Protein AF-A0A535P1R0-F1 (afdb_monomer_lite)

Radius of gyration: 20.46 Å; chains: 1; bounding box: 57×51×45 Å

Sequence (172 aa):
MRASRGSRWAARSRCGWASTIPSVSSGSSWWRPPAGSAARRRAGTGSAGRWSSTRTPGCGRDTAEVYAQAPNELEEGLLIRRQSTADPRGYGNACAAMAALFEAPLDPELGQIKAPALIVASDLDQHCPPKAAEIIQSGIPGSRIEILKGAGHAIPVERPRELAAAINKFFS

Foldseek 3Di:
DDDDDDDDDDDPDDPPPDPDDDDDDDDDDPDDDDPDDPPPDDPDPDDDDPPPQPDDPPQLVVLCQLCVLPNVCSVVSSVVSSVCCRDVVNVVVVVVVVVVCVVPPCLQVLLVDPDEAEAEEECAEPPCHVVNSVSSQVSHPNYHYDYHYSHYNCCCNNPVPVVVVSVVVSVD

Secondary structure (DSSP, 8-state):
--PPPP---------TT------------S-PPPS-----------------SS--TTTTHHHHHHTTT-GGGHHHHHHHHHHHT-SHHHHHHHHHHHHHTTTS-SGGGGGG--S--EEEEETT-SSS-HHHHHHHHHHSTT-EEEEETT--S-HHHH-HHHHHHHHHHHH-

pLDDT: mean 73.74, std 29.85, range [24.33, 98.44]

Structure (mmCIF, N/CA/C/O backbone):
data_AF-A0A535P1R0-F1
#
_entry.id   AF-A0A535P1R0-F1
#
loop_
_atom_site.group_PDB
_atom_site.id
_atom_site.type_symbol
_atom_site.label_atom_id
_atom_site.label_alt_id
_atom_site.label_comp_id
_atom_site.label_asym_id
_atom_site.label_entity_id
_atom_site.label_seq_id
_atom_site.pdbx_PDB_ins_code
_atom_site.Cartn_x
_atom_site.Cartn_y
_atom_site.Cartn_z
_atom_site.occupancy
_atom_site.B_iso_or_equiv
_atom_site.auth_seq_id
_atom_site.auth_comp_id
_atom_site.auth_asym_id
_atom_site.auth_atom_id
_atom_site.pdbx_PDB_model_num
ATOM 1 N N . MET A 1 1 ? -37.719 -4.673 9.322 1.00 32.78 1 MET A N 1
ATOM 2 C CA . MET A 1 1 ? -36.537 -5.463 8.908 1.00 32.78 1 MET A CA 1
ATOM 3 C C . MET A 1 1 ? -36.515 -5.545 7.388 1.00 32.78 1 MET A C 1
ATOM 5 O O . MET A 1 1 ? -37.381 -6.191 6.816 1.00 32.78 1 MET A O 1
ATOM 9 N N . ARG A 1 2 ? -35.616 -4.814 6.717 1.00 24.39 2 ARG A N 1
ATOM 10 C CA . ARG A 1 2 ? -35.544 -4.748 5.248 1.00 24.39 2 ARG A CA 1
ATOM 11 C C . ARG A 1 2 ? -34.083 -4.936 4.842 1.00 24.39 2 ARG A C 1
ATOM 13 O O . ARG A 1 2 ? -33.265 -4.067 5.113 1.00 24.39 2 ARG A O 1
ATOM 20 N N . ALA A 1 3 ? -33.762 -6.089 4.260 1.00 28.20 3 ALA A N 1
ATOM 21 C CA . ALA A 1 3 ? -32.435 -6.382 3.730 1.00 28.20 3 ALA A CA 1
ATOM 22 C C . ALA A 1 3 ? -32.188 -5.530 2.472 1.00 28.20 3 ALA A C 1
ATOM 24 O O . ALA A 1 3 ? -32.967 -5.587 1.515 1.00 28.20 3 ALA A O 1
ATOM 25 N N . SER A 1 4 ? -31.138 -4.709 2.486 1.00 29.17 4 SER A N 1
ATOM 26 C CA . SER A 1 4 ? -30.686 -3.942 1.326 1.00 29.17 4 SER A CA 1
ATOM 27 C C . SER A 1 4 ? -29.869 -4.839 0.393 1.00 29.17 4 SER A C 1
ATOM 29 O O . SER A 1 4 ? -29.05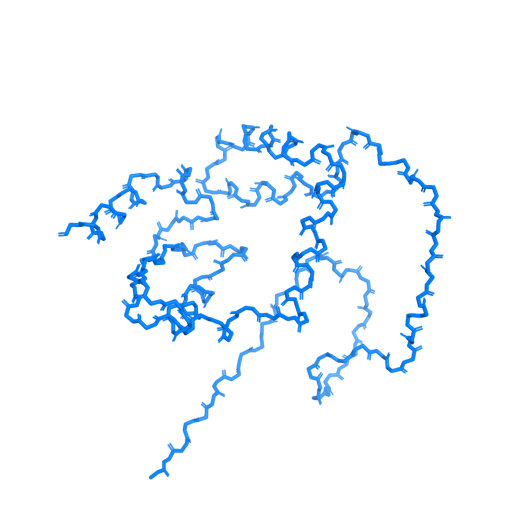0 -5.657 0.803 1.00 29.17 4 SER A O 1
ATOM 31 N N . ARG A 1 5 ? -30.166 -4.717 -0.900 1.00 30.61 5 ARG A N 1
ATOM 32 C CA . ARG A 1 5 ? -29.577 -5.487 -1.995 1.00 30.61 5 ARG A CA 1
ATOM 33 C C . ARG A 1 5 ? -28.148 -5.000 -2.240 1.00 30.61 5 ARG A C 1
ATOM 35 O O . ARG A 1 5 ? -27.952 -3.820 -2.508 1.00 30.61 5 ARG A O 1
ATOM 42 N N . GLY A 1 6 ? -27.176 -5.908 -2.173 1.00 27.25 6 GLY A N 1
ATOM 43 C CA . GLY A 1 6 ? -25.787 -5.643 -2.545 1.00 27.25 6 GLY A CA 1
ATOM 44 C C . GLY A 1 6 ? -25.653 -5.363 -4.043 1.00 27.25 6 GLY A C 1
ATOM 45 O O . GLY A 1 6 ? -26.062 -6.173 -4.881 1.00 27.25 6 GLY A O 1
ATOM 46 N N . SER A 1 7 ? -25.091 -4.203 -4.371 1.00 32.31 7 SER A N 1
ATOM 47 C CA . SER A 1 7 ? -24.790 -3.772 -5.733 1.00 32.31 7 SER A CA 1
ATOM 48 C C . SER A 1 7 ? -23.638 -4.603 -6.304 1.00 32.31 7 SER A C 1
ATOM 50 O O . SER A 1 7 ? -22.487 -4.452 -5.908 1.00 32.31 7 SER A O 1
ATOM 52 N N . ARG A 1 8 ? -23.957 -5.499 -7.242 1.00 26.12 8 ARG A N 1
ATOM 53 C CA . ARG A 1 8 ? -22.986 -6.181 -8.108 1.00 26.12 8 ARG A CA 1
ATOM 54 C C . ARG A 1 8 ? -22.476 -5.192 -9.154 1.00 26.12 8 ARG A C 1
ATOM 56 O O . ARG A 1 8 ? -23.289 -4.646 -9.897 1.00 26.12 8 ARG A O 1
ATOM 63 N N . TRP A 1 9 ? -21.160 -5.031 -9.272 1.00 33.12 9 TRP A N 1
ATOM 64 C CA . TRP A 1 9 ? -20.550 -4.426 -10.456 1.00 33.12 9 TRP A CA 1
ATOM 65 C C . TRP A 1 9 ? -19.567 -5.404 -11.097 1.00 33.12 9 TRP A C 1
ATOM 67 O O . TRP A 1 9 ? -18.713 -5.979 -10.426 1.00 33.12 9 TRP A O 1
ATOM 77 N N . ALA A 1 10 ? -19.747 -5.629 -12.398 1.00 28.81 10 ALA A N 1
ATOM 78 C CA . ALA A 1 10 ? -18.888 -6.454 -13.230 1.00 28.81 10 ALA A CA 1
ATOM 79 C C . ALA A 1 10 ? -17.799 -5.559 -13.831 1.00 28.81 10 ALA A C 1
ATOM 81 O O . ALA A 1 10 ? -18.064 -4.794 -14.757 1.00 28.81 10 ALA A O 1
ATOM 82 N N . ALA A 1 11 ? -16.577 -5.654 -13.313 1.00 30.98 11 ALA A N 1
ATOM 83 C CA . ALA A 1 11 ? -15.426 -5.011 -13.926 1.00 30.98 11 ALA A CA 1
ATOM 84 C C . ALA A 1 11 ? -15.090 -5.719 -15.249 1.00 30.98 11 ALA A C 1
ATOM 86 O O . ALA A 1 11 ? -14.547 -6.823 -15.271 1.00 30.98 11 ALA A O 1
ATOM 87 N N . ARG A 1 12 ? -15.411 -5.081 -16.379 1.00 30.86 12 ARG A N 1
ATOM 88 C CA . ARG A 1 12 ? -14.723 -5.345 -17.647 1.00 30.86 12 ARG A CA 1
ATOM 89 C C . ARG A 1 12 ? -13.412 -4.562 -17.635 1.00 30.86 12 ARG A C 1
ATOM 91 O O . ARG A 1 12 ? -13.350 -3.478 -18.198 1.00 30.86 12 ARG A O 1
ATOM 98 N N . SER A 1 13 ? -12.373 -5.142 -17.046 1.00 35.28 13 SER A N 1
ATOM 99 C CA . SER A 1 13 ? -10.995 -4.669 -17.202 1.00 35.28 13 SER A CA 1
ATOM 100 C C . SER A 1 13 ? -10.126 -5.880 -17.505 1.00 35.28 13 SER A C 1
ATOM 102 O O . SER A 1 13 ? -9.918 -6.750 -16.664 1.00 35.28 13 SER A O 1
ATOM 104 N N . ARG A 1 14 ? -9.699 -5.995 -18.764 1.00 27.75 14 ARG A N 1
ATOM 105 C CA . ARG A 1 14 ? -8.782 -7.043 -19.213 1.00 27.75 14 ARG A CA 1
ATOM 106 C C . ARG A 1 14 ? -7.394 -6.722 -18.662 1.00 27.75 14 ARG A C 1
ATOM 108 O O . ARG A 1 14 ? -6.670 -5.947 -19.273 1.00 27.75 14 ARG A O 1
ATOM 115 N N . CYS A 1 15 ? -7.018 -7.322 -17.536 1.00 28.53 15 CYS A N 1
ATOM 116 C CA . CYS A 1 15 ? -5.606 -7.451 -17.185 1.00 28.53 15 CYS A CA 1
ATOM 117 C C . CYS A 1 15 ? -4.935 -8.304 -18.274 1.00 28.53 15 CYS A C 1
ATOM 119 O O . CYS A 1 15 ? -5.402 -9.399 -18.588 1.00 28.53 15 CYS A O 1
ATOM 121 N N . GLY A 1 16 ? -3.861 -7.798 -18.880 1.00 27.34 16 GLY A N 1
ATOM 122 C CA . GLY A 1 16 ? -3.189 -8.402 -20.040 1.00 27.34 16 GLY A CA 1
ATOM 123 C C . GLY A 1 16 ? -2.459 -9.727 -19.780 1.00 27.34 16 GLY A C 1
ATOM 124 O O . GLY A 1 16 ? -1.822 -10.246 -20.692 1.00 27.34 16 GLY A O 1
ATOM 125 N N . TRP A 1 17 ? -2.554 -10.298 -18.575 1.00 31.06 17 TRP A N 1
ATOM 126 C CA . TRP A 1 17 ? -1.911 -11.569 -18.219 1.00 31.06 17 TRP A CA 1
ATOM 127 C C . TRP A 1 17 ? -2.518 -12.807 -18.907 1.00 31.06 17 TRP A C 1
ATOM 129 O O . TRP A 1 17 ? -1.867 -13.844 -18.975 1.00 31.06 17 TRP A O 1
ATOM 139 N N . ALA A 1 18 ? -3.735 -12.706 -19.458 1.00 30.27 18 ALA A N 1
ATOM 140 C CA . ALA A 1 18 ? -4.466 -13.827 -20.052 1.00 30.27 18 ALA A CA 1
ATOM 141 C C . ALA A 1 18 ? -4.913 -13.507 -21.489 1.00 30.27 18 ALA A C 1
ATOM 143 O O . ALA A 1 18 ? -6.085 -13.248 -21.755 1.00 30.27 18 ALA A O 1
ATOM 144 N N . SER A 1 19 ? -3.969 -13.509 -22.431 1.00 26.56 19 SER A N 1
ATOM 145 C CA . SER A 1 19 ? -4.234 -13.194 -23.843 1.00 26.56 19 SER A CA 1
ATOM 146 C C . SER A 1 19 ? -4.190 -14.435 -24.741 1.00 26.56 19 SER A C 1
ATOM 148 O O . SER A 1 19 ? -3.460 -14.444 -25.726 1.00 26.56 19 SER A O 1
ATOM 150 N N . THR A 1 20 ? -4.947 -15.496 -24.426 1.00 30.34 20 THR A N 1
ATOM 151 C CA . THR A 1 20 ? -5.350 -16.509 -25.434 1.00 30.34 20 THR A CA 1
ATOM 152 C C . THR A 1 20 ? -6.563 -17.339 -24.979 1.00 30.34 20 THR A C 1
ATOM 154 O O . THR A 1 20 ? -6.418 -18.489 -24.586 1.00 30.34 20 THR A O 1
ATOM 157 N N . ILE A 1 21 ? -7.783 -16.786 -25.018 1.00 30.75 21 ILE A N 1
ATOM 158 C CA . ILE A 1 21 ? -9.023 -17.591 -24.938 1.00 30.75 21 ILE A CA 1
ATOM 159 C C . ILE A 1 21 ? -10.082 -16.983 -25.880 1.00 30.75 21 ILE A C 1
ATOM 161 O O . ILE A 1 21 ? -10.345 -15.781 -25.774 1.00 30.75 21 ILE A O 1
ATOM 165 N N . PRO A 1 22 ? -10.697 -17.757 -26.800 1.00 27.61 22 PRO A N 1
ATOM 166 C CA . PRO A 1 22 ? -11.771 -17.263 -27.653 1.00 27.61 22 PRO A CA 1
ATOM 167 C C . PRO A 1 22 ? -13.088 -17.116 -26.874 1.00 27.61 22 PRO A C 1
ATOM 169 O O . PRO A 1 22 ? -13.403 -17.881 -25.967 1.00 27.61 22 PRO A O 1
ATOM 172 N N . SER A 1 23 ? -13.849 -16.088 -27.245 1.00 28.72 23 SER A N 1
ATOM 173 C CA . SER A 1 23 ? -15.113 -15.664 -26.634 1.00 28.72 23 SER A CA 1
ATOM 174 C C . SER A 1 23 ? -16.203 -16.746 -26.664 1.00 28.72 23 SER A C 1
ATOM 176 O O . SER A 1 23 ? -16.591 -17.181 -27.744 1.00 28.72 23 SER A O 1
ATOM 178 N N . VAL A 1 24 ? -16.793 -17.066 -25.504 1.00 29.23 24 VAL A N 1
ATOM 179 C CA . VAL A 1 24 ? -18.105 -17.734 -25.380 1.00 29.23 24 VAL A CA 1
ATOM 180 C C . VAL A 1 24 ? -18.991 -16.953 -24.402 1.00 29.23 24 VAL A C 1
ATOM 182 O O . VAL A 1 24 ? -18.541 -16.458 -23.369 1.00 29.23 24 VAL A O 1
ATOM 185 N N . SER A 1 25 ? -20.255 -16.797 -24.791 1.00 27.59 25 SER A N 1
ATOM 186 C CA . SER A 1 25 ? -21.292 -15.956 -24.195 1.00 27.59 25 SER A CA 1
ATOM 187 C C . SER A 1 25 ? -21.929 -16.512 -22.913 1.00 27.59 25 SER A C 1
ATOM 189 O O . SER A 1 25 ? -22.224 -17.697 -22.813 1.00 27.59 25 SER A O 1
ATOM 191 N N . SER A 1 26 ? -22.195 -15.579 -21.991 1.00 36.25 26 SER A N 1
ATOM 192 C CA . SER A 1 26 ? -23.239 -15.524 -20.949 1.00 36.25 26 SER A CA 1
ATOM 193 C C . SER A 1 26 ? -23.779 -16.834 -20.353 1.00 36.25 26 SER A C 1
ATOM 195 O O . SER A 1 26 ? -24.692 -17.453 -20.892 1.00 36.25 26 SER A O 1
ATOM 197 N N . GLY A 1 27 ? -23.337 -17.136 -19.132 1.00 25.47 27 GLY A N 1
ATOM 198 C CA . GLY A 1 27 ? -23.991 -18.068 -18.217 1.00 25.47 27 GLY A CA 1
ATOM 199 C C . GLY A 1 27 ? -23.437 -17.880 -16.806 1.00 25.47 27 GLY A C 1
ATOM 200 O O . GLY A 1 27 ? -22.231 -17.904 -16.593 1.00 25.47 27 GLY A O 1
ATOM 201 N N . SER A 1 28 ? -24.315 -17.605 -15.851 1.00 33.47 28 SER A N 1
ATOM 202 C CA . SER A 1 28 ? -24.029 -17.314 -14.447 1.00 33.47 28 SER A CA 1
ATOM 203 C C . SER A 1 28 ? -23.290 -18.448 -13.723 1.00 33.47 28 SER A C 1
ATOM 205 O O . SER A 1 28 ? -23.906 -19.378 -13.217 1.00 33.47 28 SER A O 1
ATOM 207 N N . SER A 1 29 ? -21.971 -18.315 -13.601 1.00 25.62 29 SER A N 1
ATOM 208 C CA . SER A 1 29 ? -21.142 -18.933 -12.564 1.00 25.62 29 SER A CA 1
ATOM 209 C C . SER A 1 29 ? -19.848 -18.131 -12.488 1.00 25.62 29 SER A C 1
ATOM 211 O O . SER A 1 29 ? -19.097 -18.090 -13.462 1.00 25.62 29 SER A O 1
ATOM 213 N N . TRP A 1 30 ? -19.617 -17.437 -11.374 1.00 24.33 30 TRP A N 1
ATOM 214 C CA . TRP A 1 30 ? -18.364 -16.722 -11.145 1.00 24.33 30 TRP A CA 1
ATOM 215 C C . TRP A 1 30 ? -17.240 -17.757 -11.217 1.00 24.33 30 TRP A C 1
ATOM 217 O O . TRP A 1 30 ? -17.273 -18.750 -10.498 1.00 24.33 30 TRP A O 1
ATOM 227 N N . TRP A 1 31 ? -16.399 -17.569 -12.232 1.00 28.95 31 TRP A N 1
ATOM 228 C CA . TRP A 1 31 ? -15.434 -18.496 -12.821 1.00 28.95 31 TRP A CA 1
ATOM 229 C C . TRP A 1 31 ? -15.071 -19.721 -11.957 1.00 28.95 31 TRP A C 1
ATOM 231 O O . TRP A 1 31 ? -14.413 -19.608 -10.927 1.00 28.95 31 TRP A O 1
ATOM 241 N N . ARG A 1 32 ? -15.493 -20.909 -12.411 1.00 25.67 32 ARG A N 1
ATOM 242 C CA . ARG A 1 32 ? -14.988 -22.210 -11.952 1.00 25.67 32 ARG A CA 1
ATOM 243 C C . ARG A 1 32 ? -13.924 -22.684 -12.951 1.00 25.67 32 ARG A C 1
ATOM 245 O O . ARG A 1 32 ? -14.218 -22.658 -14.148 1.00 25.67 32 ARG A O 1
ATOM 252 N N . PRO A 1 33 ? -12.742 -23.164 -12.523 1.00 27.27 33 PRO A N 1
ATOM 253 C CA . PRO A 1 33 ? -11.882 -23.923 -13.424 1.00 27.27 33 PRO A CA 1
ATOM 254 C C . PRO A 1 33 ? -12.625 -25.204 -13.857 1.00 27.27 33 PRO A C 1
ATOM 256 O O . PRO A 1 33 ? -13.474 -25.696 -13.101 1.00 27.27 33 PRO A O 1
ATOM 259 N N . PRO A 1 34 ? -12.366 -25.750 -15.060 1.00 29.00 34 PRO A N 1
ATOM 260 C CA . PRO A 1 34 ? -13.026 -26.970 -15.508 1.00 29.00 34 PRO A CA 1
ATOM 261 C C . PRO A 1 34 ? -12.798 -28.097 -14.493 1.00 29.00 34 PRO A C 1
ATOM 263 O O . PRO A 1 34 ? -11.671 -28.382 -14.084 1.00 29.00 34 PRO A O 1
ATOM 266 N N . ALA A 1 35 ? -13.893 -28.733 -14.071 1.00 34.16 35 ALA A N 1
ATOM 267 C CA . ALA A 1 35 ? -13.851 -29.943 -13.267 1.00 34.16 35 ALA A CA 1
ATOM 268 C C . ALA A 1 35 ? -13.164 -31.038 -14.094 1.00 34.16 35 ALA A C 1
ATOM 270 O O . ALA A 1 35 ? -13.749 -31.559 -15.039 1.00 34.16 35 ALA A O 1
ATOM 271 N N . GLY A 1 36 ? -11.901 -31.334 -13.782 1.00 33.34 36 GLY A N 1
ATOM 272 C CA . GLY A 1 36 ? -11.151 -32.332 -14.545 1.00 33.34 36 GLY A CA 1
ATOM 273 C C . GLY A 1 36 ? -9.632 -32.205 -14.570 1.00 33.34 36 GLY A C 1
ATOM 274 O O . GLY A 1 36 ? -9.008 -32.832 -15.415 1.00 33.34 36 GLY A O 1
ATOM 275 N N . SER A 1 37 ? -8.997 -31.461 -13.668 1.00 33.34 37 SER A N 1
ATOM 276 C CA . SER A 1 37 ? -7.555 -31.605 -13.452 1.00 33.34 37 SER A CA 1
ATOM 277 C C . SER A 1 37 ? -7.268 -31.613 -11.964 1.00 33.34 37 SER A C 1
ATOM 279 O O . SER A 1 37 ? -6.888 -30.607 -11.370 1.00 33.34 37 SER A O 1
ATOM 281 N N . ALA A 1 38 ? -7.455 -32.785 -11.355 1.00 32.66 38 ALA A N 1
ATOM 282 C CA . ALA A 1 38 ? -6.722 -33.130 -10.153 1.00 32.66 38 ALA A CA 1
ATOM 283 C C . ALA A 1 38 ? -5.236 -32.920 -10.472 1.00 32.66 38 ALA A C 1
ATOM 285 O O . ALA A 1 38 ? -4.620 -33.739 -11.159 1.00 32.66 38 ALA A O 1
ATOM 286 N N . ALA A 1 39 ? -4.679 -31.789 -10.032 1.00 35.84 39 ALA A N 1
ATOM 287 C CA . ALA A 1 39 ? -3.250 -31.543 -10.036 1.00 35.84 39 ALA A CA 1
ATOM 288 C C . ALA A 1 39 ? -2.640 -32.554 -9.066 1.00 35.84 39 ALA A C 1
ATOM 290 O O . ALA A 1 39 ? -2.495 -32.330 -7.865 1.00 35.84 39 ALA A O 1
ATOM 291 N N . ARG A 1 40 ? -2.388 -33.750 -9.598 1.00 30.98 40 ARG A N 1
ATOM 292 C CA . ARG A 1 40 ? -1.659 -34.824 -8.950 1.00 30.98 40 ARG A CA 1
ATOM 293 C C . ARG A 1 40 ? -0.364 -34.195 -8.448 1.00 30.98 40 ARG A C 1
ATOM 295 O O . ARG A 1 40 ? 0.434 -33.724 -9.256 1.00 30.98 40 ARG A O 1
ATOM 302 N N . ARG A 1 41 ? -0.179 -34.162 -7.123 1.00 40.31 41 ARG A N 1
ATOM 303 C CA . ARG A 1 41 ? 1.089 -33.787 -6.491 1.00 40.31 41 ARG A CA 1
ATOM 304 C C . ARG A 1 41 ? 2.197 -34.602 -7.159 1.00 40.31 41 ARG A C 1
ATOM 306 O O . ARG A 1 41 ? 2.328 -35.794 -6.898 1.00 40.31 41 ARG A O 1
ATOM 313 N N . ARG A 1 42 ? 2.985 -33.976 -8.030 1.00 30.75 42 ARG A N 1
ATOM 314 C CA . ARG A 1 42 ? 4.338 -34.439 -8.320 1.00 30.75 42 ARG A CA 1
ATOM 315 C C . ARG A 1 42 ? 5.235 -33.679 -7.362 1.00 30.75 42 ARG A C 1
ATOM 317 O O . ARG A 1 42 ? 5.584 -32.532 -7.608 1.00 30.75 42 ARG A O 1
ATOM 324 N N . ALA A 1 43 ? 5.595 -34.345 -6.269 1.00 36.03 43 ALA A N 1
ATOM 325 C CA . ALA A 1 43 ? 6.884 -34.109 -5.645 1.00 36.03 43 ALA A CA 1
ATOM 326 C C . ALA A 1 43 ? 7.939 -34.445 -6.711 1.00 36.03 43 ALA A C 1
ATOM 328 O O . ALA A 1 43 ? 8.279 -35.604 -6.934 1.00 36.03 43 ALA A O 1
ATOM 329 N N . GLY A 1 44 ? 8.316 -33.438 -7.494 1.00 29.05 44 GLY A N 1
ATOM 330 C CA . GLY A 1 44 ? 9.337 -33.529 -8.519 1.00 29.05 44 GLY A CA 1
ATOM 331 C C . GLY A 1 44 ? 10.596 -32.875 -7.992 1.00 29.05 44 GLY A C 1
ATOM 332 O O . GLY A 1 44 ? 10.732 -31.659 -8.050 1.00 29.05 44 GLY A O 1
ATOM 333 N N . THR A 1 45 ? 11.521 -33.688 -7.496 1.00 37.62 45 THR A N 1
ATOM 334 C CA . THR A 1 45 ? 12.948 -33.367 -7.492 1.00 37.62 45 THR A CA 1
ATOM 335 C C . THR A 1 45 ? 13.360 -33.125 -8.948 1.00 37.62 45 THR A C 1
ATOM 337 O O . THR A 1 45 ? 13.602 -34.070 -9.695 1.00 37.62 45 THR A O 1
ATOM 340 N N . GLY A 1 46 ? 13.323 -31.870 -9.392 1.00 29.22 46 GLY A N 1
ATOM 341 C CA . GLY A 1 46 ? 13.560 -31.483 -10.779 1.00 29.22 46 GLY A CA 1
ATOM 342 C C . GLY A 1 46 ? 14.403 -30.222 -10.821 1.00 29.22 46 GLY A C 1
ATOM 343 O O . GLY A 1 46 ? 13.965 -29.175 -10.360 1.00 29.22 46 GLY A O 1
ATOM 344 N N . SER A 1 47 ? 15.627 -30.389 -11.320 1.00 31.48 47 SER A N 1
ATOM 345 C CA . SER A 1 47 ? 16.671 -29.401 -11.607 1.00 31.48 47 SER A CA 1
ATOM 346 C C . SER A 1 47 ? 16.234 -27.938 -11.615 1.00 31.48 47 SER A C 1
ATOM 348 O O . SER A 1 47 ? 15.317 -27.570 -12.350 1.00 31.48 47 SER A O 1
ATOM 350 N N . ALA A 1 48 ? 16.997 -27.111 -10.895 1.00 37.16 48 ALA A N 1
ATOM 351 C CA . ALA A 1 48 ? 17.080 -25.669 -11.071 1.00 37.16 48 ALA A CA 1
ATOM 352 C C . ALA A 1 48 ? 17.004 -25.301 -12.562 1.00 37.16 48 ALA A C 1
ATOM 354 O O . ALA A 1 48 ? 17.993 -25.384 -13.294 1.00 37.16 48 ALA A O 1
ATOM 355 N N . GLY A 1 49 ? 15.806 -24.929 -13.022 1.00 31.50 49 GLY A N 1
ATOM 356 C CA . GLY A 1 49 ? 15.641 -24.291 -14.315 1.00 31.50 49 GLY A CA 1
ATOM 357 C C . GLY A 1 49 ? 16.545 -23.071 -14.303 1.00 31.50 49 GLY A C 1
ATOM 358 O O . GLY A 1 49 ? 16.561 -22.322 -13.331 1.00 31.50 49 GLY A O 1
ATOM 359 N N . ARG A 1 50 ? 17.380 -22.916 -15.320 1.00 35.19 50 ARG A N 1
ATOM 360 C CA . ARG A 1 50 ? 18.300 -21.789 -15.435 1.00 35.19 50 ARG A CA 1
ATOM 361 C C . ARG A 1 50 ? 17.470 -20.512 -15.605 1.00 35.19 50 ARG A C 1
ATOM 363 O O . ARG A 1 50 ? 17.106 -20.164 -16.722 1.00 35.19 50 ARG A O 1
ATOM 370 N N . TRP A 1 51 ? 17.165 -19.829 -14.504 1.00 37.31 51 TRP A N 1
ATOM 371 C CA . TRP A 1 51 ? 16.710 -18.441 -14.528 1.00 37.31 51 TRP A CA 1
ATOM 372 C C . TRP A 1 51 ? 17.903 -17.627 -15.033 1.00 37.31 51 TRP A C 1
ATOM 374 O O . TRP A 1 51 ? 18.882 -17.435 -14.313 1.00 37.31 51 TRP A O 1
ATOM 384 N N . SER A 1 52 ? 17.901 -17.257 -16.314 1.00 33.88 52 SER A N 1
ATOM 385 C CA . SER A 1 52 ? 18.938 -16.391 -16.870 1.00 33.88 52 SER A CA 1
ATOM 386 C C . SER A 1 52 ? 18.917 -15.065 -16.113 1.00 33.88 52 SER A C 1
ATOM 388 O O . SER A 1 52 ? 17.895 -14.383 -16.089 1.00 33.88 52 SER A O 1
ATOM 390 N N . SER A 1 53 ? 20.051 -14.692 -15.524 1.00 38.66 53 SER A N 1
ATOM 391 C CA . SER A 1 53 ? 20.281 -13.499 -14.692 1.00 38.66 53 SER A CA 1
ATOM 392 C C . SER A 1 53 ? 20.087 -12.154 -15.406 1.00 38.66 53 SER A C 1
ATOM 394 O O . SER A 1 53 ? 20.400 -11.097 -14.866 1.00 38.66 53 SER A O 1
ATOM 396 N N . THR A 1 54 ? 19.575 -12.158 -16.630 1.00 42.97 54 THR A N 1
ATOM 397 C CA . THR A 1 54 ? 19.397 -10.971 -17.453 1.00 42.97 54 THR A CA 1
ATOM 398 C C . THR A 1 54 ? 17.927 -10.842 -17.822 1.00 42.97 54 THR A C 1
ATOM 400 O O . THR A 1 54 ? 17.463 -11.396 -18.811 1.00 42.97 54 THR A O 1
ATOM 403 N N . ARG A 1 55 ? 17.222 -10.029 -17.021 1.00 45.66 55 ARG A N 1
ATOM 404 C CA . ARG A 1 55 ? 15.869 -9.500 -17.269 1.00 45.66 55 ARG A CA 1
ATOM 405 C C . ARG A 1 55 ? 14.745 -10.504 -16.999 1.00 45.66 55 ARG A C 1
ATOM 407 O O . ARG A 1 55 ? 14.297 -11.203 -17.899 1.00 45.66 55 ARG A O 1
ATOM 414 N N . THR A 1 56 ? 14.220 -10.492 -15.774 1.00 49.03 56 THR A N 1
ATOM 415 C CA . THR A 1 56 ? 12.911 -11.084 -15.455 1.00 49.03 56 THR A CA 1
ATOM 416 C C . THR A 1 56 ? 11.857 -10.445 -16.373 1.00 49.03 56 THR A C 1
ATOM 418 O O . THR A 1 56 ? 11.613 -9.237 -16.252 1.00 49.03 56 THR A O 1
ATOM 421 N N . PRO A 1 57 ? 11.270 -11.182 -17.334 1.00 46.53 57 PRO A N 1
ATOM 422 C CA . PRO A 1 57 ? 10.284 -10.618 -18.250 1.00 46.53 57 PRO A CA 1
ATOM 423 C C . PRO A 1 57 ? 9.081 -10.097 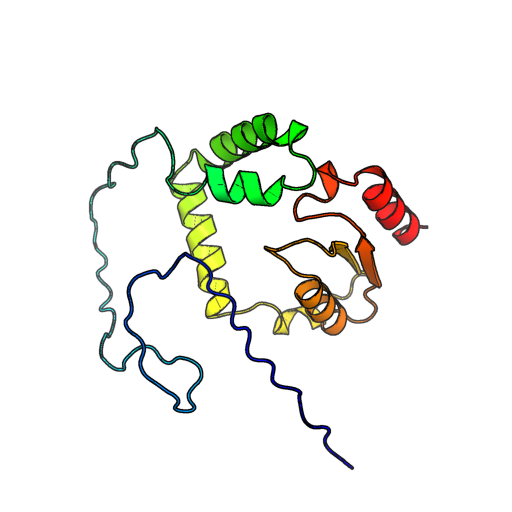-17.452 1.00 46.53 57 PRO A C 1
ATOM 425 O O . PRO A 1 57 ? 8.559 -10.807 -16.600 1.00 46.53 57 PRO A O 1
ATOM 428 N N . GLY A 1 58 ? 8.669 -8.848 -17.691 1.00 60.19 58 GLY A N 1
ATOM 429 C CA . GLY A 1 58 ? 7.541 -8.199 -16.999 1.00 60.19 58 GLY A CA 1
ATOM 430 C C . GLY A 1 58 ? 7.945 -7.097 -16.014 1.00 60.19 58 GLY A C 1
ATOM 431 O O . GLY A 1 58 ? 7.309 -6.050 -16.026 1.00 60.19 58 GLY A O 1
ATOM 432 N N . CYS A 1 59 ? 9.070 -7.271 -15.309 1.00 65.94 59 CYS A N 1
ATOM 433 C CA . CYS A 1 59 ? 9.554 -6.410 -14.213 1.00 65.94 59 CYS A CA 1
ATOM 434 C C . CYS A 1 59 ? 9.927 -4.957 -14.622 1.00 65.94 59 CYS A C 1
ATOM 436 O O . CYS A 1 59 ? 10.160 -4.082 -13.792 1.00 65.94 59 CYS A O 1
ATOM 438 N N . GLY A 1 60 ? 10.041 -4.683 -15.924 1.00 79.38 60 GLY A N 1
ATOM 439 C CA . GLY A 1 60 ? 10.263 -3.321 -16.421 1.00 79.38 60 GLY A CA 1
ATOM 440 C C . GLY A 1 60 ? 8.971 -2.539 -16.663 1.00 79.38 60 GLY A C 1
ATOM 441 O O . GLY A 1 60 ? 8.961 -1.322 -16.517 1.00 79.38 60 GLY A O 1
ATOM 442 N N . ARG A 1 61 ? 7.894 -3.229 -17.061 1.00 84.50 61 ARG A N 1
ATOM 443 C CA . ARG A 1 61 ? 6.622 -2.587 -17.417 1.00 84.50 61 ARG A CA 1
ATOM 444 C C . ARG A 1 61 ? 5.800 -2.279 -16.172 1.00 84.50 61 ARG A C 1
ATOM 446 O O . ARG A 1 61 ? 5.333 -1.157 -16.050 1.00 84.50 61 ARG A O 1
ATOM 453 N N . ASP A 1 62 ? 5.676 -3.248 -15.266 1.00 87.38 62 ASP A N 1
ATOM 454 C CA . ASP A 1 62 ? 5.039 -3.059 -13.953 1.00 87.38 62 ASP A CA 1
ATOM 455 C C . ASP A 1 62 ? 5.677 -1.875 -13.210 1.00 87.38 62 ASP A C 1
ATOM 457 O O . ASP A 1 62 ? 4.983 -0.985 -12.737 1.00 87.38 62 ASP A O 1
ATOM 461 N N . THR A 1 63 ? 7.008 -1.788 -13.207 1.00 90.38 63 THR A N 1
ATOM 462 C CA . THR A 1 63 ? 7.726 -0.676 -12.579 1.00 90.38 63 THR A CA 1
ATOM 463 C C . THR A 1 63 ? 7.410 0.656 -13.265 1.00 90.38 63 THR A C 1
ATOM 465 O O . THR A 1 63 ? 7.152 1.640 -12.585 1.00 90.38 63 THR A O 1
ATOM 468 N N . ALA A 1 64 ? 7.349 0.709 -14.599 1.00 91.50 64 ALA A N 1
ATOM 469 C CA . ALA A 1 64 ? 6.947 1.932 -15.301 1.00 91.50 64 ALA A CA 1
ATOM 470 C C . ALA A 1 64 ? 5.520 2.388 -14.943 1.00 91.50 64 ALA A C 1
ATOM 472 O O . ALA A 1 64 ? 5.272 3.585 -14.831 1.00 91.50 64 ALA A O 1
ATOM 473 N N . GLU A 1 65 ? 4.597 1.448 -14.726 1.00 91.31 65 GLU A N 1
ATOM 474 C CA . GLU A 1 65 ? 3.228 1.744 -14.289 1.00 91.31 65 GLU A CA 1
ATOM 475 C C . GLU A 1 65 ? 3.183 2.250 -12.837 1.00 91.31 65 GLU A C 1
ATOM 477 O O . GLU A 1 65 ? 2.428 3.173 -12.534 1.00 91.31 65 GLU A O 1
ATOM 482 N N . VAL A 1 66 ? 4.021 1.701 -11.948 1.00 92.81 66 VAL A N 1
ATOM 483 C CA . VAL A 1 66 ? 4.145 2.147 -10.548 1.00 92.81 66 VAL A CA 1
ATOM 484 C C . VAL A 1 66 ? 4.615 3.599 -10.441 1.00 92.81 66 VAL A C 1
ATOM 486 O O . VAL A 1 66 ? 4.106 4.329 -9.595 1.00 92.81 66 VAL A O 1
ATOM 489 N N . TYR A 1 67 ? 5.542 4.019 -11.305 1.00 93.88 67 TYR A N 1
ATOM 490 C CA . TYR A 1 67 ? 6.128 5.367 -11.314 1.00 93.88 67 TYR A CA 1
ATOM 491 C C . TYR A 1 67 ? 5.464 6.314 -12.327 1.00 93.88 67 TYR A C 1
ATOM 493 O O . TYR A 1 67 ? 6.043 7.334 -12.702 1.00 93.88 67 TYR A O 1
ATOM 501 N N . ALA A 1 68 ? 4.247 6.012 -12.790 1.00 92.31 68 ALA A N 1
ATOM 502 C CA . ALA A 1 68 ? 3.581 6.801 -13.826 1.00 92.31 68 ALA A CA 1
ATOM 503 C C . ALA A 1 68 ? 3.382 8.285 -13.451 1.00 92.31 68 ALA A C 1
ATOM 505 O O . ALA A 1 68 ? 3.350 9.123 -14.351 1.00 92.31 68 ALA A O 1
ATOM 506 N N . GLN A 1 69 ? 3.271 8.626 -12.156 1.00 93.81 69 GLN A N 1
ATOM 507 C CA . GLN A 1 69 ? 3.163 10.023 -11.700 1.00 93.81 69 GLN A CA 1
ATOM 508 C C . GLN A 1 69 ? 4.501 10.630 -11.231 1.00 93.81 69 GLN A C 1
ATOM 510 O O . GLN A 1 69 ? 4.532 11.800 -10.856 1.00 93.81 69 GLN A O 1
ATOM 515 N N . ALA A 1 70 ? 5.606 9.877 -11.287 1.00 93.19 70 ALA A N 1
ATOM 516 C CA . ALA A 1 70 ? 6.968 10.342 -10.997 1.00 93.19 70 ALA A CA 1
ATOM 517 C C . ALA A 1 70 ? 7.983 9.735 -11.993 1.00 93.19 70 ALA A C 1
ATOM 519 O O . ALA A 1 70 ? 8.875 8.977 -11.605 1.00 93.19 70 ALA A O 1
ATOM 520 N N . PRO A 1 71 ? 7.867 10.032 -13.303 1.00 92.94 71 PRO A N 1
ATOM 521 C CA . PRO A 1 71 ? 8.684 9.389 -14.336 1.00 92.94 71 PRO A CA 1
ATOM 522 C C . PRO A 1 71 ? 10.185 9.694 -14.219 1.00 92.94 71 PRO A C 1
ATOM 524 O O . PRO A 1 71 ? 11.004 8.920 -14.708 1.00 92.94 71 PRO A O 1
ATOM 527 N N . ASN A 1 72 ? 10.558 10.797 -13.566 1.00 96.19 72 ASN A N 1
ATOM 528 C CA . ASN A 1 72 ? 11.946 11.142 -13.255 1.00 96.19 72 ASN A CA 1
ATOM 529 C C . ASN A 1 72 ? 12.601 10.165 -12.259 1.00 96.19 72 ASN A C 1
ATOM 531 O O . ASN A 1 72 ? 13.819 10.046 -12.253 1.00 96.19 72 ASN A O 1
ATOM 535 N N . GLU A 1 73 ? 11.804 9.446 -11.468 1.00 94.75 73 GLU A N 1
ATOM 536 C CA . GLU A 1 73 ? 12.258 8.489 -10.447 1.00 94.75 73 GLU A CA 1
ATOM 537 C C . GLU A 1 73 ? 12.289 7.044 -10.980 1.00 94.75 73 GLU A C 1
ATOM 539 O O . GLU A 1 73 ? 12.720 6.112 -10.298 1.00 94.75 73 GLU A O 1
ATOM 544 N N . LEU A 1 74 ? 11.835 6.829 -12.222 1.00 93.25 74 LEU A N 1
ATOM 545 C CA . LEU A 1 74 ? 11.694 5.499 -12.814 1.00 93.25 74 LEU A CA 1
ATOM 546 C C . LEU A 1 74 ? 13.032 4.760 -12.926 1.00 93.25 74 LEU A C 1
ATOM 548 O O . LEU A 1 74 ? 13.083 3.547 -12.729 1.00 93.25 74 LEU A O 1
ATOM 552 N N . GLU A 1 75 ? 14.115 5.457 -13.270 1.00 93.12 75 GLU A N 1
ATOM 553 C CA . GLU A 1 75 ? 15.422 4.817 -13.434 1.00 93.12 75 GLU A CA 1
ATOM 554 C C . GLU A 1 75 ? 15.926 4.228 -12.112 1.00 93.12 75 GLU A C 1
ATOM 556 O O . GLU A 1 75 ? 16.302 3.053 -12.060 1.00 93.12 75 GLU A O 1
ATOM 561 N N . GLU A 1 76 ? 15.845 5.000 -11.030 1.00 93.12 76 GLU A N 1
ATOM 562 C CA . GLU A 1 76 ? 16.188 4.528 -9.692 1.00 93.12 76 GLU A CA 1
ATOM 563 C C . GLU A 1 76 ? 15.237 3.415 -9.234 1.00 93.12 76 GLU A C 1
ATOM 565 O O . GLU A 1 76 ? 15.686 2.365 -8.766 1.00 93.12 76 GLU A O 1
ATOM 570 N N . GLY A 1 77 ? 13.933 3.569 -9.480 1.00 92.50 77 GLY A N 1
ATOM 571 C CA . GLY A 1 77 ? 12.936 2.533 -9.214 1.00 92.50 77 GLY A CA 1
ATOM 572 C C . GLY A 1 77 ? 13.247 1.203 -9.907 1.00 92.50 77 GLY A C 1
ATOM 573 O O . GLY A 1 77 ? 13.159 0.136 -9.295 1.00 92.50 77 GLY A O 1
ATOM 574 N N . LEU A 1 78 ? 13.690 1.242 -11.168 1.00 92.88 78 LEU A N 1
ATOM 575 C CA . LEU A 1 78 ? 14.117 0.056 -11.915 1.00 92.88 78 LEU A CA 1
ATOM 576 C C . LEU A 1 78 ? 15.374 -0.583 -11.318 1.00 92.88 78 LEU A C 1
ATOM 578 O O . LEU A 1 78 ? 15.478 -1.814 -11.311 1.00 92.88 78 LEU A O 1
ATOM 582 N N . LEU A 1 79 ? 16.331 0.211 -10.834 1.00 93.06 79 LEU A N 1
ATOM 583 C CA . LEU A 1 79 ? 17.530 -0.303 -10.168 1.00 93.06 79 LEU A CA 1
ATOM 584 C C . LEU A 1 79 ? 17.169 -1.014 -8.863 1.00 93.06 79 LEU A C 1
ATOM 586 O O . LEU A 1 79 ? 17.548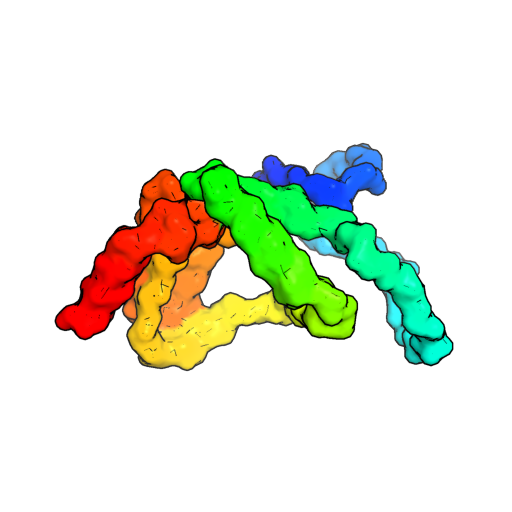 -2.176 -8.687 1.00 93.06 79 LEU A O 1
ATOM 590 N N . ILE A 1 80 ? 16.375 -0.364 -8.008 1.00 91.94 80 ILE A N 1
ATOM 591 C CA . ILE A 1 80 ? 15.887 -0.932 -6.745 1.00 91.94 80 ILE A CA 1
ATOM 592 C C . ILE A 1 80 ? 15.142 -2.235 -7.025 1.00 91.94 80 ILE A C 1
ATOM 594 O O . ILE A 1 80 ? 15.482 -3.284 -6.480 1.00 91.94 80 ILE A O 1
ATOM 598 N N . ARG A 1 81 ? 14.181 -2.217 -7.953 1.00 91.00 81 ARG A N 1
ATOM 599 C CA . ARG A 1 81 ? 13.383 -3.393 -8.301 1.00 91.00 81 ARG A CA 1
ATOM 600 C C . ARG A 1 81 ? 14.242 -4.557 -8.797 1.00 91.00 81 ARG A C 1
ATOM 602 O O . ARG A 1 81 ? 14.009 -5.698 -8.390 1.00 91.00 81 ARG A O 1
ATOM 609 N N . ARG A 1 82 ? 15.232 -4.299 -9.661 1.00 91.25 82 ARG A N 1
ATOM 610 C CA . ARG A 1 82 ? 16.170 -5.331 -10.141 1.00 91.25 82 ARG A CA 1
ATOM 611 C C . ARG A 1 82 ? 16.960 -5.942 -8.990 1.00 91.25 82 ARG A C 1
ATOM 613 O O . ARG A 1 82 ? 17.091 -7.159 -8.946 1.00 91.25 82 ARG A O 1
ATOM 620 N N . GLN A 1 83 ? 17.449 -5.124 -8.060 1.00 93.00 83 GLN A N 1
ATOM 621 C CA . GLN A 1 83 ? 18.179 -5.602 -6.885 1.00 93.00 83 GLN A CA 1
ATOM 622 C C . GLN A 1 83 ? 17.275 -6.418 -5.951 1.00 93.00 83 GLN A C 1
ATOM 624 O O . GLN A 1 83 ? 17.632 -7.531 -5.570 1.00 93.00 83 GLN A O 1
ATOM 629 N N . SER A 1 84 ? 16.069 -5.928 -5.648 1.00 90.31 84 SER A N 1
ATOM 630 C CA . SER A 1 84 ? 15.119 -6.604 -4.754 1.00 90.31 84 SER A CA 1
ATOM 631 C C . SER A 1 84 ? 14.579 -7.925 -5.311 1.00 90.31 84 SER A C 1
ATOM 633 O O . SER A 1 84 ? 14.121 -8.769 -4.548 1.00 90.31 84 SER A O 1
ATOM 635 N N . THR A 1 85 ? 14.615 -8.117 -6.633 1.00 91.38 85 THR A N 1
ATOM 636 C CA . THR A 1 85 ? 14.149 -9.343 -7.309 1.00 91.38 85 THR A CA 1
ATOM 637 C C . THR A 1 85 ? 15.281 -10.241 -7.804 1.00 91.38 85 THR A C 1
ATOM 639 O O . THR A 1 85 ? 15.019 -11.224 -8.497 1.00 91.38 85 THR A O 1
ATOM 642 N N . ALA A 1 86 ? 16.533 -9.928 -7.454 1.00 90.75 86 ALA A N 1
ATOM 643 C CA . ALA A 1 86 ? 17.701 -10.623 -7.983 1.00 90.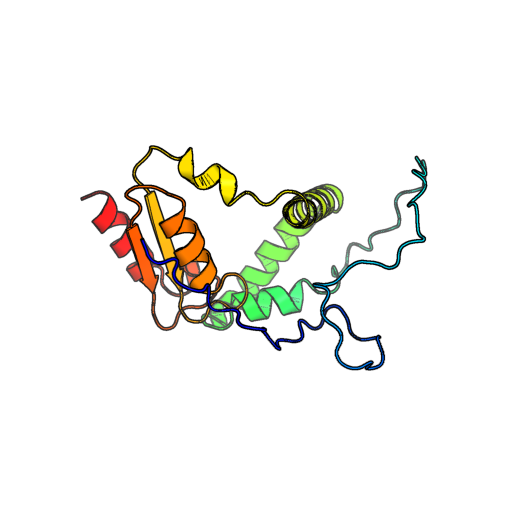75 86 ALA A CA 1
ATOM 644 C C . ALA A 1 86 ? 17.817 -12.084 -7.512 1.00 90.75 86 ALA A C 1
ATOM 646 O O . ALA A 1 86 ? 18.315 -12.909 -8.275 1.00 90.75 86 ALA A O 1
ATOM 647 N N . ASP A 1 87 ? 17.363 -12.419 -6.293 1.00 92.81 87 ASP A N 1
ATOM 648 C CA . ASP A 1 87 ? 17.295 -13.810 -5.816 1.00 92.81 87 ASP A CA 1
ATOM 649 C C . ASP A 1 87 ? 16.004 -14.485 -6.323 1.00 92.81 87 ASP A C 1
ATOM 651 O O . ASP A 1 87 ? 14.911 -14.156 -5.840 1.00 92.81 87 ASP A O 1
ATOM 655 N N . PRO A 1 88 ? 16.092 -15.476 -7.234 1.00 90.56 88 PRO A N 1
ATOM 656 C CA . PRO A 1 88 ? 14.917 -16.155 -7.773 1.00 90.56 88 PRO A CA 1
ATOM 657 C C . PRO A 1 88 ? 14.104 -16.903 -6.714 1.00 90.56 88 PRO A C 1
ATOM 659 O O . PRO A 1 88 ? 12.896 -17.059 -6.874 1.00 90.56 88 PRO A O 1
ATOM 662 N N . ARG A 1 89 ? 14.735 -17.369 -5.626 1.00 94.38 89 ARG A N 1
ATOM 663 C CA . ARG A 1 89 ? 14.016 -18.049 -4.536 1.00 94.38 89 ARG A CA 1
ATOM 664 C C . ARG A 1 89 ? 13.203 -17.051 -3.729 1.00 94.38 89 ARG A C 1
ATOM 666 O O . ARG A 1 89 ? 12.036 -17.305 -3.455 1.00 94.38 89 ARG A O 1
ATOM 673 N N . GLY A 1 90 ? 13.805 -15.910 -3.389 1.00 94.62 90 GLY A N 1
ATOM 674 C CA . GLY A 1 90 ? 13.118 -14.826 -2.688 1.00 94.62 90 GLY A CA 1
ATOM 675 C C . GLY A 1 90 ? 11.928 -14.311 -3.493 1.00 94.62 90 GLY A C 1
ATOM 676 O O . GLY A 1 90 ? 10.808 -14.255 -2.985 1.00 94.62 90 GLY A O 1
ATOM 677 N N . TYR A 1 91 ? 12.147 -14.034 -4.780 1.00 92.69 91 TYR A N 1
ATOM 678 C CA . TYR A 1 91 ? 11.081 -13.592 -5.674 1.00 92.69 91 TYR A CA 1
ATOM 679 C C . TYR A 1 91 ? 9.995 -14.664 -5.864 1.00 92.69 91 TYR A C 1
ATOM 681 O O . TYR A 1 91 ? 8.809 -14.364 -5.742 1.00 92.69 91 TYR A O 1
ATOM 689 N N . GLY A 1 92 ? 10.384 -15.927 -6.076 1.00 94.50 92 GLY A N 1
ATOM 690 C CA . GLY A 1 92 ? 9.450 -17.048 -6.201 1.00 94.50 92 GLY A CA 1
ATOM 691 C C . GLY A 1 92 ? 8.576 -17.248 -4.960 1.00 94.50 92 GLY A C 1
ATOM 692 O O . GLY A 1 92 ? 7.369 -17.451 -5.093 1.00 94.50 92 GLY A O 1
ATOM 693 N N . ASN A 1 93 ? 9.149 -17.116 -3.760 1.00 96.56 93 ASN A N 1
ATOM 694 C CA . ASN A 1 93 ? 8.404 -17.192 -2.501 1.00 96.56 93 ASN A CA 1
ATOM 695 C C . ASN A 1 93 ? 7.388 -16.051 -2.368 1.00 96.56 93 ASN A C 1
ATOM 697 O O . ASN A 1 93 ? 6.246 -16.296 -1.985 1.00 96.56 93 ASN A O 1
ATOM 701 N N . ALA A 1 94 ? 7.771 -14.821 -2.724 1.00 93.56 94 ALA A N 1
ATOM 702 C CA . ALA A 1 94 ? 6.858 -13.680 -2.712 1.00 93.56 94 ALA A CA 1
ATOM 703 C C . ALA A 1 94 ? 5.694 -13.873 -3.700 1.00 93.56 94 ALA A C 1
ATOM 705 O O . ALA A 1 94 ? 4.538 -13.648 -3.344 1.00 93.56 94 ALA A O 1
ATOM 706 N N . CYS A 1 95 ? 5.972 -14.355 -4.917 1.00 93.62 95 CYS A N 1
ATOM 707 C CA . CYS A 1 95 ? 4.934 -14.677 -5.899 1.00 93.62 95 CYS A CA 1
ATOM 708 C C . CYS A 1 95 ? 3.980 -15.771 -5.398 1.00 93.62 95 CYS A C 1
ATOM 710 O O . CYS A 1 95 ? 2.768 -15.632 -5.548 1.00 93.62 95 CYS A O 1
ATOM 712 N N . ALA A 1 96 ? 4.506 -16.837 -4.788 1.00 95.62 96 ALA A N 1
ATOM 713 C CA . ALA A 1 96 ? 3.690 -17.912 -4.229 1.00 95.62 96 ALA A CA 1
ATOM 714 C C . ALA A 1 96 ? 2.799 -17.418 -3.077 1.00 95.62 96 ALA A C 1
ATOM 716 O O . ALA A 1 96 ? 1.618 -17.757 -3.035 1.00 95.62 96 ALA A O 1
ATOM 717 N N . ALA A 1 97 ? 3.335 -16.575 -2.188 1.00 95.56 97 ALA A N 1
ATOM 718 C CA . ALA A 1 97 ? 2.572 -15.970 -1.099 1.00 95.56 97 ALA A CA 1
ATOM 719 C C . ALA A 1 97 ? 1.437 -15.076 -1.625 1.00 95.56 97 ALA A C 1
ATOM 721 O O . ALA A 1 97 ? 0.296 -15.223 -1.198 1.00 95.56 97 ALA A O 1
ATOM 722 N N . MET A 1 98 ? 1.721 -14.210 -2.604 1.00 93.62 98 MET A N 1
ATOM 723 C CA . MET A 1 98 ? 0.697 -13.365 -3.230 1.00 93.62 98 MET A CA 1
ATOM 724 C C . MET A 1 98 ? -0.381 -14.187 -3.946 1.00 93.62 98 MET A C 1
ATOM 726 O O . MET A 1 98 ? -1.558 -13.850 -3.865 1.00 93.62 98 MET A O 1
ATOM 730 N N . ALA A 1 99 ? -0.006 -15.278 -4.621 1.00 95.19 99 ALA A N 1
ATOM 731 C CA . ALA A 1 99 ? -0.966 -16.165 -5.276 1.00 95.19 99 ALA A CA 1
ATOM 732 C C . ALA A 1 99 ? -1.881 -16.884 -4.267 1.00 95.19 99 ALA A C 1
ATOM 734 O O . ALA A 1 99 ? -3.073 -17.039 -4.529 1.00 95.19 99 ALA A O 1
ATOM 735 N N . ALA A 1 100 ? -1.352 -17.275 -3.103 1.00 95.94 100 ALA A N 1
ATOM 736 C CA . ALA A 1 100 ? -2.123 -17.950 -2.058 1.00 95.94 100 ALA A CA 1
ATOM 737 C C . ALA A 1 100 ? -3.250 -17.075 -1.475 1.00 95.94 100 ALA A C 1
ATOM 739 O O . ALA A 1 100 ? -4.280 -17.608 -1.062 1.00 95.94 100 ALA A O 1
ATOM 740 N N . LEU A 1 101 ? -3.110 -15.743 -1.515 1.00 94.00 101 LEU A N 1
ATOM 741 C CA . LEU A 1 101 ? -4.148 -14.805 -1.062 1.00 94.00 101 LEU A CA 1
ATOM 742 C C . LEU A 1 101 ? -5.443 -14.883 -1.886 1.00 94.00 101 LEU A C 1
ATOM 744 O O . LEU A 1 101 ? -6.484 -14.424 -1.425 1.00 94.00 101 LEU A O 1
ATOM 748 N N . PHE A 1 102 ? -5.406 -15.465 -3.089 1.00 92.69 102 PHE A N 1
ATOM 749 C CA . PHE A 1 102 ? -6.622 -15.723 -3.861 1.00 92.69 102 PHE A CA 1
ATOM 750 C C . PHE A 1 102 ? -7.484 -16.825 -3.229 1.00 92.69 102 PHE A C 1
ATOM 752 O O . PHE A 1 102 ? -8.710 -16.739 -3.246 1.00 92.69 102 PHE A O 1
ATOM 759 N N . GLU A 1 103 ? -6.851 -17.863 -2.679 1.00 94.62 103 GLU A N 1
ATOM 760 C CA . GLU A 1 103 ? -7.545 -18.979 -2.026 1.00 94.62 103 GLU A CA 1
ATOM 761 C C . GLU A 1 103 ? -7.906 -18.651 -0.573 1.00 94.62 103 GLU A C 1
ATOM 763 O O . GLU A 1 103 ? -8.962 -19.063 -0.091 1.00 94.62 103 GLU A O 1
ATOM 768 N N . ALA A 1 104 ? -7.041 -17.899 0.109 1.00 95.50 104 ALA A N 1
ATOM 769 C CA . ALA A 1 104 ? -7.193 -17.507 1.505 1.00 95.50 104 ALA A CA 1
ATOM 770 C C . ALA A 1 104 ? -6.995 -15.988 1.657 1.00 95.50 104 ALA A C 1
ATOM 772 O O . ALA A 1 104 ? -5.895 -15.537 1.991 1.00 95.50 104 ALA A O 1
ATOM 773 N N . PRO A 1 105 ? -8.031 -15.179 1.376 1.00 95.12 105 PRO A N 1
ATOM 774 C CA . PRO A 1 105 ? -7.933 -13.734 1.497 1.00 95.12 105 PRO A CA 1
ATOM 775 C C . PRO A 1 105 ? -7.925 -13.300 2.972 1.00 95.12 105 PRO A C 1
ATOM 777 O O . PRO A 1 105 ? -8.534 -13.942 3.827 1.00 95.12 105 PRO A O 1
ATOM 780 N N . LEU A 1 106 ? -7.238 -12.192 3.263 1.00 95.25 106 LEU A N 1
ATOM 781 C CA . LEU A 1 106 ? -7.028 -11.690 4.630 1.00 95.25 106 LEU A CA 1
ATOM 782 C C . LEU A 1 106 ? -8.094 -10.688 5.098 1.00 95.25 106 LEU A C 1
ATOM 784 O O . LEU A 1 106 ? -8.089 -10.295 6.263 1.00 95.25 106 LEU A O 1
ATOM 788 N N . ASP A 1 107 ? -9.016 -10.255 4.232 1.00 94.69 107 ASP A N 1
ATOM 789 C CA . ASP A 1 107 ? -10.058 -9.298 4.618 1.00 94.69 107 ASP A CA 1
ATOM 790 C C . ASP A 1 107 ? -10.941 -9.753 5.802 1.00 94.69 107 ASP A C 1
ATOM 792 O O . ASP A 1 107 ? -11.285 -8.892 6.620 1.00 94.69 107 ASP A O 1
ATOM 796 N N . PRO A 1 108 ? -11.231 -11.058 6.021 1.00 96.56 108 PRO A N 1
ATOM 797 C CA . PRO A 1 108 ? -11.966 -11.493 7.208 1.00 96.56 108 PRO A CA 1
ATOM 798 C C . PRO A 1 108 ? -11.193 -11.278 8.518 1.00 96.56 108 PRO A C 1
ATOM 800 O O . PRO A 1 108 ? -11.796 -11.242 9.591 1.00 96.56 108 PRO A O 1
ATOM 803 N N . GLU A 1 109 ? -9.867 -11.134 8.459 1.00 97.06 109 GLU A N 1
ATOM 804 C CA . GLU A 1 109 ? -9.011 -10.969 9.636 1.00 97.06 109 GLU A CA 1
ATOM 805 C C . GLU A 1 109 ? -8.891 -9.511 10.096 1.00 97.06 109 GLU A C 1
ATOM 807 O O . GLU A 1 109 ? -8.483 -9.259 11.230 1.00 97.06 109 GLU A O 1
ATOM 812 N N . LEU A 1 110 ? -9.305 -8.542 9.274 1.00 97.88 110 LEU A N 1
ATOM 813 C CA . LEU A 1 110 ? -9.157 -7.110 9.562 1.00 97.88 110 LEU A CA 1
ATOM 814 C C . LEU A 1 110 ? -9.805 -6.685 10.889 1.00 97.88 110 LEU A C 1
ATOM 816 O O . LEU A 1 110 ? -9.259 -5.846 11.605 1.00 97.88 110 LEU A O 1
ATOM 820 N N . GLY A 1 111 ? -10.917 -7.322 11.272 1.00 97.75 111 GLY A N 1
ATOM 821 C CA . GLY A 1 111 ? -11.614 -7.045 12.532 1.00 97.75 111 GLY A CA 1
ATOM 822 C C . GLY A 1 111 ? -10.806 -7.398 13.787 1.00 97.75 111 GLY A C 1
ATOM 823 O O . GLY A 1 111 ? -11.159 -6.971 14.894 1.00 97.75 111 GLY A O 1
ATOM 824 N N . GLN A 1 112 ? -9.723 -8.165 13.640 1.00 98.00 112 GLN A N 1
ATOM 825 C CA . GLN A 1 112 ? -8.801 -8.500 14.724 1.00 98.00 112 GLN A CA 1
ATOM 826 C C . GLN A 1 112 ? -7.857 -7.340 15.067 1.00 98.00 112 GLN A C 1
ATOM 828 O O . GLN A 1 112 ? -7.349 -7.292 16.185 1.00 98.00 112 GLN A O 1
ATOM 833 N N . ILE A 1 113 ? -7.666 -6.370 14.166 1.00 98.00 113 ILE A N 1
ATOM 834 C CA . ILE A 1 113 ? -6.829 -5.192 14.413 1.00 98.00 113 ILE A CA 1
ATOM 835 C C . ILE A 1 113 ? -7.523 -4.295 15.447 1.00 98.00 113 ILE A C 1
ATOM 837 O O . ILE A 1 113 ? -8.622 -3.791 15.218 1.00 98.00 113 ILE A O 1
ATOM 841 N N . LYS A 1 114 ? -6.887 -4.124 16.614 1.00 96.50 114 LYS A N 1
ATOM 842 C CA . LYS A 1 114 ? -7.392 -3.287 17.726 1.00 96.50 114 LYS A CA 1
ATOM 843 C C . LYS A 1 114 ? -6.638 -1.974 17.906 1.00 96.50 114 LYS A C 1
ATOM 845 O O . LYS A 1 114 ? -7.122 -1.092 18.608 1.00 96.50 114 LYS A O 1
ATOM 850 N N . ALA A 1 115 ? -5.459 -1.852 17.302 1.00 96.75 115 ALA A N 1
ATOM 851 C CA . ALA A 1 115 ? -4.709 -0.606 17.315 1.00 96.75 115 ALA A CA 1
ATOM 852 C C . ALA A 1 115 ? -5.412 0.447 16.438 1.00 96.75 115 ALA A C 1
ATOM 854 O O . ALA A 1 115 ? -6.007 0.080 15.420 1.00 96.75 115 ALA A O 1
ATOM 855 N N . PRO A 1 116 ? -5.319 1.746 16.780 1.00 96.81 116 PRO A N 1
ATOM 856 C CA . PRO A 1 116 ? -5.687 2.811 15.857 1.00 96.81 116 PRO A CA 1
ATOM 857 C C . PRO A 1 116 ? -4.961 2.627 14.521 1.00 96.81 116 PRO A C 1
ATOM 859 O O . PRO A 1 116 ? -3.751 2.405 14.499 1.00 96.81 116 PRO A O 1
ATOM 862 N N . ALA A 1 117 ? -5.690 2.745 13.412 1.00 98.25 117 ALA A N 1
ATOM 863 C CA . ALA A 1 117 ? -5.142 2.545 12.075 1.00 98.25 117 ALA A CA 1
ATOM 864 C C . ALA A 1 117 ? -5.462 3.730 11.159 1.00 98.25 117 ALA A C 1
ATOM 866 O O . ALA A 1 117 ? -6.609 4.179 11.082 1.00 98.25 117 ALA A O 1
ATOM 867 N N . LEU A 1 118 ? -4.444 4.194 10.436 1.00 98.44 118 LEU A N 1
ATOM 868 C CA . LEU A 1 118 ? -4.576 5.101 9.302 1.00 98.44 118 LEU A CA 1
ATOM 869 C C . LEU A 1 118 ? -4.315 4.319 8.015 1.00 98.44 118 LEU A C 1
ATOM 871 O O . LEU A 1 118 ? -3.288 3.657 7.883 1.00 98.44 118 LEU A O 1
ATOM 875 N N . ILE A 1 119 ? -5.227 4.441 7.058 1.00 98.31 119 ILE A N 1
ATOM 876 C CA . ILE A 1 119 ? -5.109 3.887 5.713 1.00 98.31 119 ILE A CA 1
ATOM 877 C C . ILE A 1 119 ? -4.874 5.061 4.770 1.00 98.31 119 ILE A C 1
ATOM 879 O O . ILE A 1 119 ? -5.740 5.922 4.626 1.00 98.31 119 ILE A O 1
ATOM 883 N N . VAL A 1 120 ? -3.710 5.102 4.128 1.00 98.12 120 VAL A N 1
ATOM 884 C CA . VAL A 1 120 ? -3.399 6.106 3.106 1.00 98.12 120 VAL A CA 1
ATOM 885 C C . VAL A 1 120 ? -3.409 5.419 1.751 1.00 98.12 120 VAL A C 1
ATOM 887 O O . VAL A 1 120 ? -2.700 4.436 1.553 1.00 98.12 120 VAL A O 1
ATOM 890 N N . ALA A 1 121 ? -4.225 5.921 0.834 1.00 97.81 121 ALA A N 1
ATOM 891 C CA . ALA A 1 121 ? -4.296 5.439 -0.540 1.00 97.81 121 ALA A CA 1
ATOM 892 C C . ALA A 1 121 ? -4.361 6.622 -1.506 1.00 97.81 121 ALA A C 1
ATOM 894 O O . ALA A 1 121 ? -4.380 7.781 -1.090 1.00 97.81 121 ALA A O 1
ATOM 895 N N . SER A 1 122 ? -4.380 6.342 -2.800 1.00 97.31 122 SER A N 1
ATOM 896 C CA . SER A 1 122 ? -4.331 7.358 -3.844 1.00 97.31 122 SER A CA 1
ATOM 897 C C . SER A 1 122 ? -5.344 7.072 -4.947 1.00 97.31 122 SER A C 1
ATOM 899 O O . SER A 1 122 ? -5.768 5.935 -5.158 1.00 97.31 122 SER A O 1
ATOM 901 N N . ASP A 1 123 ? -5.810 8.124 -5.615 1.00 96.75 123 ASP A N 1
ATOM 902 C CA . ASP A 1 123 ? -6.929 8.035 -6.553 1.00 96.75 123 ASP A CA 1
ATOM 903 C C . ASP A 1 123 ? -6.571 7.497 -7.944 1.00 96.75 123 ASP A C 1
ATOM 905 O O . ASP A 1 123 ? -7.467 7.004 -8.633 1.00 96.75 123 ASP A O 1
ATOM 909 N N . LEU A 1 124 ? -5.299 7.549 -8.349 1.00 96.12 124 LEU A N 1
ATOM 910 C CA . LEU A 1 124 ? -4.837 7.039 -9.644 1.00 96.12 124 LEU A CA 1
ATOM 911 C C . LEU A 1 124 ? -4.154 5.665 -9.551 1.00 96.12 124 LEU A C 1
ATOM 913 O O . LEU A 1 124 ? -3.732 5.141 -10.585 1.00 96.12 124 LEU A O 1
ATOM 917 N N . ASP A 1 125 ? -4.061 5.054 -8.365 1.00 95.88 125 ASP A N 1
ATOM 918 C CA . ASP A 1 125 ? -3.447 3.733 -8.200 1.00 95.88 125 ASP A CA 1
ATOM 919 C C . ASP A 1 125 ? -4.236 2.641 -8.945 1.00 95.88 125 ASP A C 1
ATOM 921 O O . ASP A 1 125 ? -5.386 2.329 -8.629 1.00 95.88 125 ASP A O 1
ATOM 925 N N . GLN A 1 126 ? -3.599 2.058 -9.962 1.00 91.12 126 GLN A N 1
ATOM 926 C CA . GLN A 1 126 ? -4.165 0.971 -10.764 1.00 91.12 126 GLN A CA 1
ATOM 927 C C . GLN A 1 126 ? -3.927 -0.418 -10.152 1.00 91.12 126 GLN A C 1
ATOM 929 O O . GLN A 1 126 ? -4.627 -1.366 -10.508 1.00 91.12 126 GLN A O 1
ATOM 934 N N . HIS A 1 127 ? -2.958 -0.552 -9.243 1.00 90.81 127 HIS A N 1
ATOM 935 C CA . HIS A 1 127 ? -2.609 -1.811 -8.584 1.00 90.81 127 HIS A CA 1
ATOM 936 C C . HIS A 1 127 ? -3.454 -2.014 -7.322 1.00 90.81 127 HIS A C 1
ATOM 938 O O . HIS A 1 127 ? -4.007 -3.093 -7.105 1.00 90.81 127 HIS A O 1
ATOM 944 N N . CYS A 1 128 ? -3.599 -0.958 -6.520 1.00 92.81 128 CYS A N 1
ATOM 945 C CA . CYS A 1 128 ? -4.399 -0.931 -5.300 1.00 92.81 128 CYS A CA 1
ATOM 946 C C . CYS A 1 128 ? -5.409 0.229 -5.358 1.00 92.81 128 CYS A C 1
ATOM 948 O O . CYS A 1 128 ? -5.222 1.244 -4.690 1.00 92.81 128 CYS A O 1
ATOM 950 N N . PRO A 1 129 ? -6.498 0.101 -6.143 1.00 93.75 129 PRO A N 1
ATOM 951 C CA . PRO A 1 129 ? -7.454 1.190 -6.321 1.00 93.75 129 PRO A CA 1
ATOM 952 C C . PRO A 1 129 ? -8.090 1.612 -4.987 1.00 93.75 129 PRO A C 1
ATOM 954 O O . PRO A 1 129 ? -8.205 0.776 -4.084 1.00 93.75 129 PRO A O 1
ATOM 957 N N . PRO A 1 130 ? -8.629 2.846 -4.872 1.00 95.62 130 PRO A N 1
ATOM 958 C CA . PRO A 1 130 ? -9.251 3.356 -3.642 1.00 95.62 130 PRO A CA 1
ATOM 959 C C . PRO A 1 130 ? -10.269 2.409 -3.002 1.00 95.62 130 PRO A C 1
ATOM 961 O O . PRO A 1 130 ? -10.416 2.366 -1.782 1.00 95.62 130 PRO A O 1
ATOM 964 N N . LYS A 1 131 ? -10.935 1.583 -3.817 1.00 96.00 131 LYS A N 1
ATOM 965 C CA . LYS A 1 131 ? -11.877 0.580 -3.329 1.00 96.00 131 LYS A CA 1
ATOM 966 C C . LYS A 1 131 ? -11.247 -0.435 -2.368 1.00 96.00 131 LYS A C 1
ATOM 968 O O . LYS A 1 131 ? -11.917 -0.871 -1.437 1.00 96.00 131 LYS A O 1
ATOM 973 N N . ALA A 1 132 ? -9.984 -0.806 -2.574 1.00 95.88 132 ALA A N 1
ATOM 974 C CA . ALA A 1 132 ? -9.256 -1.682 -1.661 1.00 95.88 132 ALA A CA 1
ATOM 975 C C . ALA A 1 132 ? -9.091 -1.021 -0.285 1.00 95.88 132 ALA A C 1
ATOM 977 O O . ALA A 1 132 ? -9.351 -1.650 0.737 1.00 95.88 132 ALA A O 1
ATOM 978 N N . ALA A 1 133 ? -8.757 0.270 -0.255 1.00 97.44 133 ALA A N 1
ATOM 979 C CA . ALA A 1 133 ? -8.644 1.031 0.983 1.00 97.44 133 ALA A CA 1
ATOM 980 C C . ALA A 1 133 ? -9.995 1.167 1.711 1.00 97.44 133 ALA A C 1
ATOM 982 O O . ALA A 1 133 ? -10.042 1.020 2.929 1.00 97.44 133 ALA A O 1
ATOM 983 N N . GLU A 1 134 ? -11.102 1.353 0.983 1.00 97.12 134 GLU A N 1
ATOM 984 C CA . GLU A 1 134 ? -12.456 1.330 1.564 1.00 97.12 134 GLU A CA 1
ATOM 985 C C . GLU A 1 134 ? -12.801 -0.030 2.193 1.00 97.12 134 GLU A C 1
ATOM 987 O O . GLU A 1 134 ? -13.400 -0.080 3.268 1.00 97.12 134 GLU A O 1
ATOM 992 N N . ILE A 1 135 ? -12.425 -1.138 1.540 1.00 97.06 135 ILE A N 1
ATOM 993 C CA . ILE A 1 135 ? -12.614 -2.490 2.089 1.00 97.06 135 ILE A CA 1
ATOM 994 C C . ILE A 1 135 ? -11.832 -2.621 3.397 1.00 97.06 135 ILE A C 1
ATOM 996 O O . ILE A 1 135 ? -12.413 -3.007 4.413 1.00 97.06 135 ILE A O 1
ATOM 1000 N N . ILE A 1 136 ? -10.556 -2.222 3.398 1.00 97.88 136 ILE A N 1
ATOM 1001 C CA . ILE A 1 136 ? -9.707 -2.258 4.594 1.00 97.88 136 ILE A CA 1
ATOM 1002 C C . ILE A 1 136 ? -10.320 -1.410 5.716 1.00 97.88 136 ILE A C 1
ATOM 1004 O O . ILE A 1 136 ? -10.459 -1.887 6.841 1.00 97.88 136 ILE A O 1
ATOM 1008 N N . GLN A 1 137 ? -10.764 -0.189 5.407 1.00 98.00 137 GLN A N 1
ATOM 1009 C CA . GLN A 1 137 ? -11.385 0.707 6.382 1.00 98.00 137 GLN A CA 1
ATOM 1010 C C . GLN A 1 137 ? -12.644 0.087 6.995 1.00 98.00 137 GLN A C 1
ATOM 1012 O O . GLN A 1 137 ? -12.834 0.128 8.208 1.00 98.00 137 GLN A O 1
ATOM 1017 N N . SER A 1 138 ? -13.494 -0.523 6.164 1.00 97.38 138 SER A N 1
ATOM 1018 C CA . SER A 1 138 ? -14.722 -1.169 6.631 1.00 97.38 138 SER A CA 1
ATOM 1019 C C . SER A 1 138 ? -14.460 -2.375 7.539 1.00 97.38 138 SER A C 1
ATOM 1021 O O . SER A 1 138 ? -15.292 -2.687 8.392 1.00 97.38 138 SER A O 1
ATOM 1023 N N . GLY A 1 139 ? -13.307 -3.033 7.374 1.00 97.75 139 GLY A N 1
ATOM 1024 C CA . GLY A 1 139 ? -12.899 -4.190 8.165 1.00 97.75 139 GLY A CA 1
ATOM 1025 C C . GLY A 1 139 ? -12.200 -3.841 9.479 1.00 97.75 139 GLY A C 1
ATOM 1026 O O . GLY A 1 139 ? -12.269 -4.640 10.409 1.00 97.75 139 GLY A O 1
ATOM 1027 N N . ILE A 1 140 ? -11.552 -2.673 9.586 1.00 98.38 140 ILE A N 1
ATOM 1028 C CA . ILE A 1 140 ? -10.814 -2.253 10.789 1.00 98.38 140 ILE A CA 1
ATOM 1029 C C . ILE A 1 140 ? -11.652 -1.253 11.606 1.00 98.38 140 ILE A C 1
ATOM 1031 O O . ILE A 1 140 ? -11.789 -0.090 11.200 1.00 98.38 140 ILE A O 1
ATOM 1035 N N . PRO A 1 141 ? -12.177 -1.642 12.786 1.00 96.19 141 PRO A N 1
ATOM 1036 C CA . PRO A 1 141 ? -12.978 -0.752 13.620 1.00 96.19 141 PRO A CA 1
ATOM 1037 C C . PRO A 1 141 ? -12.209 0.506 14.037 1.00 96.19 141 PRO A C 1
ATOM 1039 O O . PRO A 1 141 ? -11.099 0.427 14.5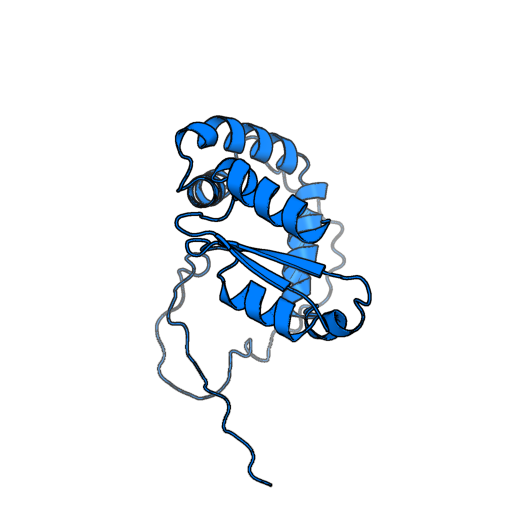54 1.00 96.19 141 PRO A O 1
ATOM 1042 N N . GLY A 1 142 ? -12.817 1.677 13.839 1.00 95.56 142 GLY A N 1
ATOM 1043 C CA . GLY A 1 142 ? -12.223 2.961 14.229 1.00 95.56 142 GLY A CA 1
ATOM 1044 C C . GLY A 1 142 ? -11.058 3.431 13.351 1.00 95.56 142 GLY A C 1
ATOM 1045 O O . GLY A 1 142 ? -10.411 4.422 13.694 1.00 95.56 142 GLY A O 1
ATOM 1046 N N . SER A 1 143 ? -10.788 2.756 12.230 1.00 98.12 143 SER A N 1
ATOM 1047 C CA . SER A 1 143 ? -9.773 3.196 11.273 1.00 98.12 143 SER A CA 1
ATOM 1048 C C . SER A 1 143 ? -10.153 4.501 10.568 1.00 98.12 143 SER A C 1
ATOM 1050 O O . SER A 1 143 ? -11.326 4.847 10.393 1.00 98.12 143 SER A O 1
ATOM 1052 N N . ARG A 1 144 ? -9.128 5.242 10.145 1.00 97.94 144 ARG A N 1
ATOM 1053 C CA . ARG A 1 144 ? -9.247 6.451 9.323 1.00 97.94 144 ARG A CA 1
ATOM 1054 C C . ARG A 1 144 ? -8.702 6.167 7.930 1.00 97.94 144 ARG A C 1
ATOM 1056 O O . ARG A 1 144 ? -7.761 5.393 7.791 1.00 97.94 144 ARG A O 1
ATOM 1063 N N . ILE A 1 145 ? -9.270 6.815 6.920 1.00 97.75 145 ILE A N 1
ATOM 1064 C CA . ILE A 1 145 ? -8.812 6.723 5.533 1.00 97.75 145 ILE A CA 1
ATOM 1065 C C . ILE A 1 145 ? -8.497 8.120 4.995 1.00 97.75 145 ILE A C 1
ATOM 1067 O O . ILE A 1 145 ? -9.286 9.043 5.194 1.00 97.75 145 ILE A O 1
ATOM 1071 N N . GLU A 1 146 ? -7.364 8.262 4.309 1.00 97.88 146 GLU A N 1
ATOM 1072 C CA . GLU A 1 146 ? -6.955 9.472 3.590 1.00 97.88 146 GLU A CA 1
ATOM 1073 C C . GLU A 1 146 ? -6.649 9.087 2.133 1.00 97.88 146 GLU A C 1
ATOM 1075 O O . GLU A 1 146 ? -5.787 8.245 1.876 1.00 97.88 146 GLU A O 1
ATOM 1080 N N . ILE A 1 147 ? -7.372 9.678 1.175 1.00 97.81 147 ILE A N 1
ATOM 1081 C CA . ILE A 1 147 ? -7.143 9.452 -0.260 1.00 97.81 147 ILE A CA 1
ATOM 1082 C C . ILE A 1 147 ? -6.418 10.661 -0.847 1.00 97.81 147 ILE A C 1
ATOM 1084 O O . ILE A 1 147 ? -7.015 11.730 -0.997 1.00 97.81 147 ILE A O 1
ATOM 1088 N N . LEU A 1 148 ? -5.152 10.482 -1.214 1.00 97.44 148 LEU A N 1
ATOM 1089 C CA . LEU A 1 148 ? -4.342 11.511 -1.858 1.00 97.44 148 LEU A CA 1
ATOM 1090 C C . LEU A 1 148 ? -4.721 11.646 -3.336 1.00 97.44 148 LEU A C 1
ATOM 1092 O O . LEU A 1 148 ? -4.895 10.653 -4.044 1.00 97.44 148 LEU A O 1
ATOM 1096 N N . LYS A 1 149 ? -4.876 12.891 -3.791 1.00 96.31 149 LYS A N 1
ATOM 1097 C CA . LYS A 1 149 ? -5.315 13.223 -5.152 1.00 96.31 149 LYS A CA 1
ATOM 1098 C C . LYS A 1 149 ? -4.134 13.412 -6.095 1.00 96.31 149 LYS A C 1
ATOM 1100 O O . LYS A 1 149 ? -3.152 14.055 -5.738 1.00 96.31 149 LYS A O 1
ATOM 1105 N N . GLY A 1 150 ? -4.262 12.911 -7.321 1.00 94.31 150 GLY A N 1
ATOM 1106 C CA . GLY A 1 150 ? -3.225 13.024 -8.345 1.00 94.31 150 GLY A CA 1
ATOM 1107 C C . GLY A 1 150 ? -1.968 12.220 -8.010 1.00 94.31 150 GLY A C 1
ATOM 1108 O O . GLY A 1 150 ? -0.865 12.647 -8.358 1.00 94.31 150 GLY A O 1
ATOM 1109 N N . ALA A 1 151 ? -2.131 11.107 -7.294 1.00 95.88 151 ALA A N 1
ATOM 1110 C CA . ALA A 1 151 ? -1.070 10.165 -6.956 1.00 95.88 151 ALA A CA 1
ATOM 1111 C C . ALA A 1 151 ? -1.436 8.768 -7.471 1.00 95.88 151 ALA A C 1
ATOM 1113 O O . ALA A 1 151 ? -2.605 8.383 -7.474 1.00 95.88 151 ALA A O 1
ATOM 1114 N N . GLY A 1 152 ? -0.433 8.041 -7.940 1.00 95.44 152 GLY A N 1
ATOM 1115 C CA . GLY A 1 152 ? -0.476 6.642 -8.328 1.00 95.44 152 GLY A CA 1
ATOM 1116 C C . GLY A 1 152 ? 0.005 5.738 -7.194 1.00 95.44 152 GLY A C 1
ATOM 1117 O O . GLY A 1 152 ? -0.253 5.996 -6.018 1.00 95.44 152 GLY A O 1
ATOM 1118 N N . HIS A 1 153 ? 0.670 4.641 -7.549 1.00 96.25 153 HIS A N 1
ATOM 1119 C CA . HIS A 1 153 ? 1.003 3.575 -6.602 1.00 96.25 153 HIS A CA 1
ATOM 1120 C C . HIS A 1 153 ? 2.124 3.970 -5.626 1.00 96.25 153 HIS A C 1
ATOM 1122 O O . HIS A 1 153 ? 2.081 3.643 -4.440 1.00 96.25 153 HIS A O 1
ATOM 1128 N N . ALA A 1 154 ? 3.131 4.706 -6.101 1.00 95.50 154 ALA A N 1
ATOM 1129 C CA . ALA A 1 154 ? 4.318 5.043 -5.322 1.00 95.50 154 ALA A CA 1
ATOM 1130 C C . ALA A 1 154 ? 4.145 6.332 -4.494 1.00 95.50 154 ALA A C 1
ATOM 1132 O O . ALA A 1 154 ? 4.961 7.247 -4.592 1.00 95.50 154 ALA A O 1
ATOM 1133 N N . ILE A 1 155 ? 3.121 6.400 -3.630 1.00 96.88 155 ILE A N 1
ATOM 1134 C CA . ILE A 1 155 ? 2.819 7.583 -2.793 1.00 96.88 155 ILE A CA 1
ATOM 1135 C C . ILE A 1 155 ? 4.058 8.189 -2.095 1.00 96.88 155 ILE A C 1
ATOM 1137 O O . ILE A 1 155 ? 4.199 9.414 -2.139 1.00 96.88 155 ILE A O 1
ATOM 1141 N N . PRO A 1 156 ? 4.973 7.410 -1.469 1.00 95.69 156 PRO A N 1
ATOM 1142 C CA . PRO A 1 156 ? 6.144 7.982 -0.797 1.00 95.69 156 PRO A CA 1
ATOM 1143 C C . PRO A 1 156 ? 7.084 8.754 -1.728 1.00 95.69 156 PRO A C 1
ATOM 1145 O O . PRO A 1 156 ? 7.781 9.654 -1.274 1.00 95.69 156 PRO A O 1
ATOM 1148 N N . VAL A 1 157 ? 7.103 8.399 -3.012 1.00 95.62 157 VAL A N 1
ATOM 1149 C CA . VAL A 1 157 ? 7.923 9.043 -4.042 1.00 95.62 157 VAL A CA 1
ATOM 1150 C C . VAL A 1 157 ? 7.167 10.216 -4.657 1.00 95.62 157 VAL A C 1
ATOM 1152 O O . VAL A 1 157 ? 7.702 11.309 -4.801 1.00 95.62 157 VAL A O 1
ATOM 1155 N N . GLU A 1 158 ? 5.898 10.001 -4.990 1.00 95.56 158 GLU A N 1
ATOM 1156 C CA . GLU A 1 158 ? 5.099 10.961 -5.747 1.00 95.56 158 GLU A CA 1
ATOM 1157 C C . GLU A 1 158 ? 4.616 12.128 -4.878 1.00 95.56 158 GLU A C 1
ATOM 1159 O O . GLU A 1 158 ? 4.647 13.277 -5.314 1.00 95.56 158 GLU A O 1
ATOM 1164 N N . ARG A 1 159 ? 4.180 11.852 -3.640 1.00 96.38 159 ARG A N 1
ATOM 1165 C CA . ARG A 1 159 ? 3.574 12.826 -2.713 1.00 96.38 159 ARG A CA 1
ATOM 1166 C C . ARG A 1 159 ? 4.161 12.753 -1.291 1.00 96.38 159 ARG A C 1
ATOM 1168 O O . ARG A 1 159 ? 3.408 12.667 -0.315 1.00 96.38 159 ARG A O 1
ATOM 1175 N N . PRO A 1 160 ? 5.494 12.848 -1.111 1.00 96.62 160 PRO A N 1
ATOM 1176 C CA . PRO A 1 160 ? 6.144 12.646 0.189 1.00 96.62 160 PRO A CA 1
ATOM 1177 C C . PRO A 1 160 ? 5.647 13.603 1.280 1.00 96.62 160 PRO A C 1
ATOM 1179 O O . PRO A 1 160 ? 5.459 13.203 2.428 1.00 96.62 160 PRO A O 1
ATOM 1182 N N . ARG A 1 161 ? 5.406 14.875 0.934 1.00 97.81 161 ARG A N 1
ATOM 1183 C CA . ARG A 1 161 ? 4.961 15.900 1.897 1.00 97.81 161 ARG A CA 1
ATOM 1184 C C . ARG A 1 161 ? 3.536 15.658 2.385 1.00 97.81 161 ARG A C 1
ATOM 1186 O O . ARG A 1 161 ? 3.259 15.831 3.567 1.00 97.81 161 ARG A O 1
ATOM 1193 N N . GLU A 1 162 ? 2.647 15.256 1.484 1.00 98.06 162 GLU A N 1
ATOM 1194 C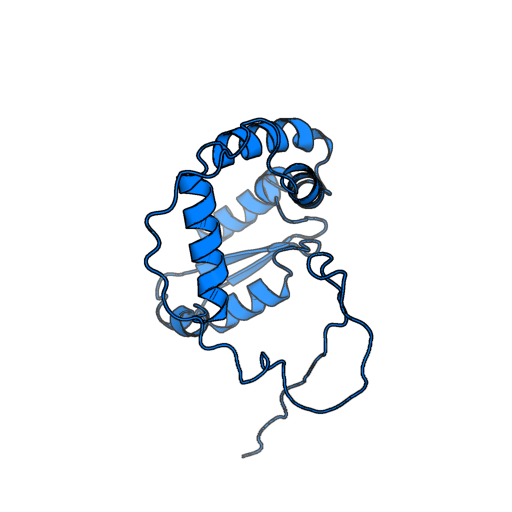 CA . GLU A 1 162 ? 1.240 14.996 1.802 1.00 98.06 162 GLU A CA 1
ATOM 1195 C C . GLU A 1 162 ? 1.100 13.705 2.611 1.00 98.06 162 GLU A C 1
ATOM 1197 O O . GLU A 1 162 ? 0.383 13.689 3.610 1.00 98.06 162 GLU A O 1
ATOM 1202 N N . LEU A 1 163 ? 1.866 12.663 2.261 1.00 98.12 163 LEU A N 1
ATOM 1203 C CA . LEU A 1 163 ? 1.968 11.448 3.069 1.00 98.12 163 LEU A CA 1
ATOM 1204 C C . LEU A 1 163 ? 2.462 11.763 4.489 1.00 98.12 163 LEU A C 1
ATOM 1206 O O . LEU A 1 163 ? 1.832 11.358 5.464 1.00 98.12 163 LEU A O 1
ATOM 1210 N N . ALA A 1 164 ? 3.557 12.519 4.618 1.00 98.12 164 ALA A N 1
ATOM 1211 C CA . ALA A 1 164 ? 4.095 12.906 5.921 1.00 98.12 164 ALA A CA 1
ATOM 1212 C C . ALA A 1 164 ? 3.089 13.732 6.740 1.00 98.12 164 ALA A C 1
ATOM 1214 O O . ALA A 1 164 ? 2.940 13.510 7.941 1.00 98.12 164 ALA A O 1
ATOM 1215 N N . ALA A 1 165 ? 2.357 14.650 6.102 1.00 98.06 165 ALA A N 1
ATOM 1216 C CA . ALA A 1 165 ? 1.311 15.429 6.759 1.00 98.06 165 ALA A CA 1
ATOM 1217 C C . ALA A 1 165 ? 0.160 14.543 7.268 1.00 98.06 165 ALA A C 1
ATOM 1219 O O . ALA A 1 165 ? -0.279 14.722 8.405 1.00 98.06 165 ALA A O 1
ATOM 1220 N N . ALA A 1 166 ? -0.292 13.568 6.470 1.00 97.81 166 ALA A N 1
ATOM 1221 C CA . ALA A 1 166 ? -1.329 12.617 6.872 1.00 97.81 166 ALA A CA 1
ATOM 1222 C C . ALA A 1 166 ? -0.892 11.774 8.082 1.00 97.81 166 ALA A C 1
ATOM 1224 O O . ALA A 1 166 ? -1.654 11.620 9.038 1.00 97.81 166 ALA A O 1
ATOM 1225 N N . ILE A 1 167 ? 0.357 11.296 8.075 1.00 97.75 167 ILE A N 1
ATOM 1226 C CA . ILE A 1 167 ? 0.948 10.541 9.187 1.00 97.75 167 ILE A CA 1
ATOM 1227 C C . ILE A 1 167 ? 1.040 11.413 10.447 1.00 97.75 167 ILE A C 1
ATOM 1229 O O . ILE A 1 167 ? 0.564 11.015 11.507 1.00 97.75 167 ILE A O 1
ATOM 1233 N N . ASN A 1 168 ? 1.591 12.625 10.347 1.00 97.94 168 ASN A N 1
ATOM 1234 C CA . ASN A 1 168 ? 1.741 13.520 11.498 1.00 97.94 168 ASN A CA 1
ATOM 1235 C C . ASN A 1 168 ? 0.387 13.903 12.113 1.00 97.94 168 ASN A C 1
ATOM 1237 O O . ASN A 1 168 ? 0.237 13.885 13.334 1.00 97.94 168 ASN A O 1
ATOM 1241 N N . LYS A 1 169 ? -0.621 14.182 11.277 1.00 97.31 169 LYS A N 1
ATOM 1242 C CA . LYS A 1 169 ? -1.997 14.472 11.712 1.00 97.31 169 LYS A CA 1
ATOM 1243 C C . LYS A 1 169 ? -2.649 13.296 12.444 1.00 97.31 169 LYS A C 1
ATOM 1245 O O . LYS A 1 169 ? -3.559 13.505 13.237 1.00 97.31 169 LYS A O 1
ATOM 1250 N N . PHE A 1 170 ? -2.235 12.066 12.160 1.00 97.56 170 PHE A N 1
ATOM 1251 C CA . PHE A 1 170 ? -2.760 10.885 12.838 1.00 97.56 170 PHE A CA 1
ATOM 1252 C C . PHE A 1 170 ? -2.171 10.683 14.239 1.00 97.56 170 PHE A C 1
ATOM 1254 O O . PHE A 1 170 ? -2.863 10.153 15.105 1.00 97.56 170 PHE A O 1
ATOM 1261 N N . PHE A 1 171 ? -0.932 11.127 14.463 1.00 94.38 171 PHE A N 1
ATOM 1262 C CA . PHE A 1 171 ? -0.250 11.038 15.758 1.00 94.38 171 PHE A CA 1
ATOM 1263 C C . PHE A 1 171 ? -0.405 12.275 16.653 1.00 94.38 171 PHE A C 1
ATOM 1265 O O . PHE A 1 171 ? 0.021 12.230 17.806 1.00 94.38 171 PHE A O 1
ATOM 1272 N N . SER A 1 172 ? -0.973 13.361 16.126 1.00 89.25 172 SER A N 1
ATOM 1273 C CA . SER A 1 172 ? -1.270 14.591 16.876 1.00 89.25 172 SER A CA 1
ATOM 1274 C C . SER A 1 172 ? -2.648 14.518 17.523 1.00 89.25 172 SER A C 1
ATOM 1276 O O . SER A 1 172 ? -2.766 14.966 18.683 1.00 89.25 172 SER A O 1
#